Protein AF-A0A3A9F180-F1 (afdb_monomer)

Mean predicted aligned error: 8.21 Å

pLDDT: mean 70.49, std 15.92, range [32.78, 87.5]

Foldseek 3Di:
DDDPVQVVPFDDDQLVPDDPVCSQVNVLSLLLVCVVVVHCSDALVSRDPVRSVSNQVVQVVVQHGRNNHGND

Sequence (72 aa):
MKNIYIKLVIAGRDIATIPARDIVGVAAGVIIKGAGNGEGYITIGDVPEKHRAAVIAALEADGYDEHGEPIE

Secondary structure (DSSP, 8-state):
--SSGGGTSSSS--GGGS-TTTHHHHHHHHHHHHHHHT--S--TTTS-HHHHHHHHHHHHHTTB-TTS-B--

Structure (mmCIF, N/CA/C/O backbone):
data_AF-A0A3A9F180-F1
#
_entry.id   AF-A0A3A9F180-F1
#
loop_
_atom_site.group_PDB
_atom_site.id
_atom_site.type_symbol
_atom_site.label_atom_id
_atom_site.label_alt_id
_atom_site.label_comp_id
_atom_site.label_asym_id
_atom_site.label_entity_id
_atom_site.label_seq_id
_atom_site.pdbx_PDB_ins_code
_atom_site.Cartn_x
_atom_site.Cartn_y
_atom_site.Cartn_z
_atom_site.occupancy
_atom_site.B_iso_or_equiv
_atom_site.auth_seq_id
_atom_site.auth_comp_id
_atom_site.auth_asym_id
_atom_site.auth_atom_id
_atom_site.pdbx_PDB_model_num
ATOM 1 N N . MET A 1 1 ? -5.974 -20.956 5.638 1.00 34.31 1 MET A N 1
ATOM 2 C CA . MET A 1 1 ? -6.938 -20.247 4.769 1.00 34.31 1 MET A CA 1
ATOM 3 C C . MET A 1 1 ? -6.214 -19.052 4.178 1.00 34.31 1 MET A C 1
ATOM 5 O O . MET A 1 1 ? -6.030 -18.064 4.871 1.00 34.31 1 MET A O 1
ATOM 9 N N . LYS A 1 2 ? -5.657 -19.202 2.975 1.00 36.38 2 LYS A N 1
ATOM 10 C CA . LYS A 1 2 ? -4.768 -18.211 2.359 1.00 36.38 2 LYS A CA 1
ATOM 11 C C . LYS A 1 2 ? -5.488 -17.568 1.166 1.00 36.38 2 LYS A C 1
ATOM 13 O O . LYS A 1 2 ? -5.988 -18.277 0.302 1.00 36.38 2 LYS A O 1
ATOM 18 N N . ASN A 1 3 ? -5.495 -16.238 1.137 1.00 35.47 3 ASN A N 1
ATOM 19 C CA . ASN A 1 3 ? -5.446 -15.421 -0.085 1.00 35.47 3 ASN A CA 1
ATOM 20 C C . ASN A 1 3 ? -6.740 -15.087 -0.852 1.00 35.47 3 ASN A C 1
ATOM 22 O O . ASN A 1 3 ? -6.642 -14.570 -1.961 1.00 35.47 3 ASN A O 1
ATOM 26 N N . ILE A 1 4 ? -7.944 -15.277 -0.299 1.00 36.69 4 ILE A N 1
ATOM 27 C CA . ILE A 1 4 ? -9.173 -14.864 -1.019 1.00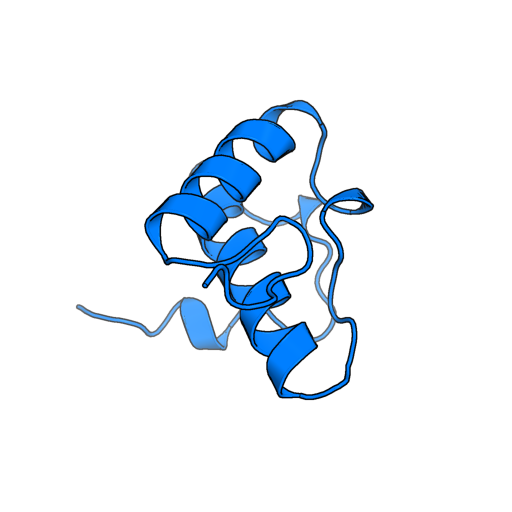 36.69 4 ILE A CA 1
ATOM 28 C C . ILE A 1 4 ? -9.459 -13.352 -0.884 1.00 36.69 4 ILE A C 1
ATOM 30 O O . ILE A 1 4 ? -10.048 -12.761 -1.785 1.00 36.69 4 ILE A O 1
ATOM 34 N N . TYR A 1 5 ? -8.955 -12.682 0.159 1.00 37.00 5 TYR A N 1
ATOM 35 C CA . TYR A 1 5 ? -9.170 -11.237 0.346 1.00 37.00 5 TYR A CA 1
ATOM 36 C C . TYR A 1 5 ? -8.379 -10.360 -0.639 1.00 37.00 5 TYR A C 1
ATOM 38 O O . TYR A 1 5 ? -8.869 -9.312 -1.039 1.00 37.00 5 TYR A O 1
ATOM 46 N N . ILE A 1 6 ? -7.217 -10.818 -1.120 1.00 38.94 6 ILE A N 1
ATOM 47 C CA . ILE A 1 6 ? -6.349 -10.067 -2.053 1.00 38.94 6 ILE A CA 1
ATOM 48 C C . ILE A 1 6 ? -7.014 -9.893 -3.431 1.00 38.94 6 ILE A C 1
ATOM 50 O O . ILE A 1 6 ? -6.772 -8.915 -4.132 1.00 38.94 6 ILE A O 1
ATOM 54 N N . LYS A 1 7 ? -7.905 -10.816 -3.818 1.00 32.78 7 LYS A N 1
ATOM 55 C CA . LYS A 1 7 ? -8.634 -10.742 -5.093 1.00 32.78 7 LYS A CA 1
ATOM 56 C C . LYS A 1 7 ? -9.826 -9.780 -5.063 1.00 32.78 7 LYS A C 1
ATOM 58 O O . LYS A 1 7 ? -10.308 -9.421 -6.130 1.00 32.78 7 LYS A O 1
ATOM 63 N N . LEU A 1 8 ? -10.316 -9.388 -3.881 1.00 38.81 8 LEU A N 1
ATOM 64 C CA . LEU A 1 8 ? -11.559 -8.618 -3.757 1.00 38.81 8 LEU A CA 1
ATOM 65 C C . LEU A 1 8 ? -11.355 -7.094 -3.741 1.00 38.81 8 LEU A C 1
ATOM 67 O O . LEU A 1 8 ? -12.334 -6.366 -3.879 1.00 38.81 8 LEU A O 1
ATOM 71 N N . VAL A 1 9 ? -10.127 -6.600 -3.549 1.00 44.16 9 VAL A N 1
ATOM 72 C CA . VAL A 1 9 ? -9.898 -5.195 -3.161 1.00 44.16 9 VAL A CA 1
ATOM 73 C C . VAL A 1 9 ? -9.133 -4.387 -4.204 1.00 44.16 9 VAL A C 1
ATOM 75 O O . VAL A 1 9 ? -8.377 -3.512 -3.833 1.00 44.16 9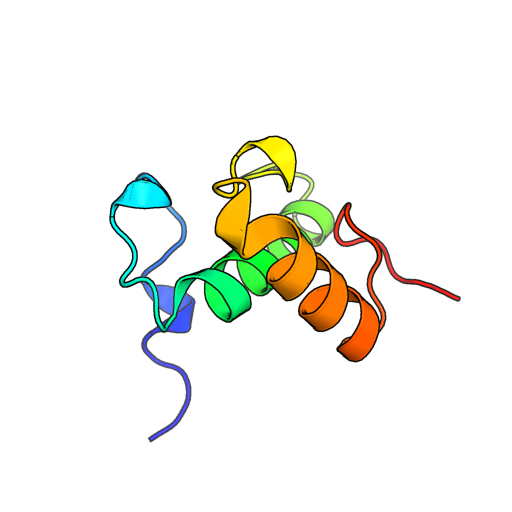 VAL A O 1
ATOM 78 N N . ILE A 1 10 ? -9.303 -4.627 -5.507 1.00 51.25 10 ILE A N 1
ATOM 79 C CA . ILE A 1 10 ? -8.937 -3.608 -6.512 1.00 51.25 10 ILE A CA 1
ATOM 80 C C . ILE A 1 10 ? -9.841 -3.743 -7.740 1.00 51.25 10 ILE A C 1
ATOM 82 O O . ILE A 1 10 ? -9.605 -4.594 -8.594 1.00 51.25 10 ILE A O 1
ATOM 86 N N . ALA A 1 11 ? -10.899 -2.926 -7.758 1.00 45.62 11 ALA A N 1
ATOM 87 C CA . ALA A 1 11 ? -11.649 -2.428 -8.920 1.00 45.62 11 ALA A CA 1
ATOM 88 C C . ALA A 1 11 ? -12.841 -1.591 -8.396 1.00 45.62 11 ALA A C 1
ATOM 90 O O . ALA A 1 11 ? -13.939 -2.111 -8.208 1.00 45.62 11 ALA A O 1
ATOM 91 N N . GLY A 1 12 ? -12.621 -0.305 -8.088 1.00 48.50 12 GLY A N 1
ATOM 92 C CA . GLY A 1 12 ? -13.712 0.659 -7.851 1.00 48.50 12 GLY A CA 1
ATOM 93 C C . GLY A 1 12 ? -14.224 0.851 -6.412 1.00 48.50 12 GLY A C 1
ATOM 94 O O . GLY A 1 12 ? -15.312 1.399 -6.244 1.00 48.50 12 GLY A O 1
ATOM 95 N N . ARG A 1 13 ? -13.485 0.437 -5.369 1.00 53.00 13 ARG A N 1
ATOM 96 C CA . ARG A 1 13 ? -13.784 0.808 -3.968 1.00 53.00 13 ARG A CA 1
ATOM 97 C C . ARG A 1 13 ? -12.726 1.750 -3.411 1.00 53.00 13 ARG A C 1
ATOM 99 O O . ARG A 1 13 ? -11.540 1.486 -3.559 1.00 53.00 13 ARG A O 1
ATOM 106 N N . ASP A 1 14 ? -13.184 2.802 -2.739 1.00 62.69 14 ASP A N 1
ATOM 107 C CA . ASP A 1 14 ? -12.342 3.759 -2.021 1.00 62.69 14 ASP A CA 1
ATOM 108 C C . ASP A 1 14 ? -11.590 3.057 -0.873 1.00 62.69 14 ASP A C 1
ATOM 110 O O . ASP A 1 14 ? -12.180 2.271 -0.119 1.00 62.69 14 ASP A O 1
ATOM 114 N N . ILE A 1 15 ? -10.294 3.345 -0.727 1.00 64.44 15 ILE A N 1
ATOM 115 C CA . ILE A 1 15 ? -9.429 2.845 0.350 1.00 64.44 15 ILE A CA 1
ATOM 116 C C . ILE A 1 15 ? -9.969 3.195 1.743 1.00 64.44 15 ILE A C 1
ATOM 118 O O . ILE A 1 15 ? -9.762 2.440 2.695 1.00 64.44 15 ILE A O 1
ATOM 122 N N . ALA A 1 16 ? -10.757 4.269 1.860 1.00 62.72 16 ALA A N 1
ATOM 123 C CA . ALA A 1 16 ? -11.472 4.636 3.079 1.00 62.72 16 ALA A CA 1
ATOM 124 C C . ALA A 1 16 ? -12.496 3.577 3.540 1.00 62.72 16 ALA A C 1
ATOM 126 O O . ALA A 1 16 ? -12.892 3.568 4.705 1.00 62.72 16 ALA A O 1
ATOM 127 N N . THR A 1 17 ? -12.920 2.668 2.653 1.00 67.00 17 THR A N 1
ATOM 128 C CA . THR A 1 17 ? -13.862 1.578 2.970 1.00 67.00 17 THR A CA 1
ATOM 129 C C . THR A 1 17 ? -13.187 0.320 3.522 1.00 67.00 17 THR A C 1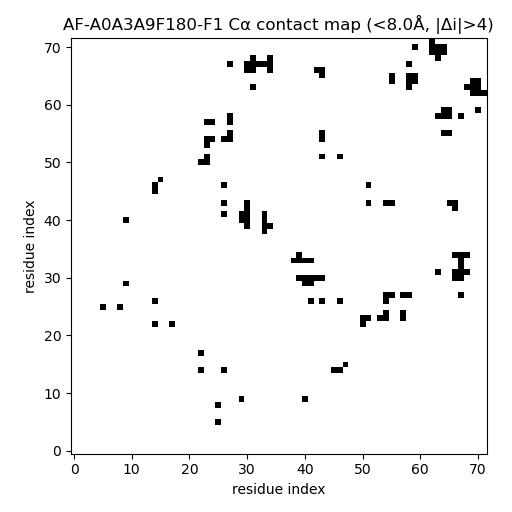
ATOM 131 O O . THR A 1 17 ? -13.875 -0.620 3.931 1.00 67.00 17 THR A O 1
ATOM 134 N N . ILE A 1 18 ? -11.851 0.283 3.550 1.00 67.62 18 ILE A N 1
ATOM 135 C CA . ILE A 1 18 ? -11.084 -0.853 4.063 1.00 67.62 18 ILE A CA 1
ATOM 136 C C . ILE A 1 18 ? -11.008 -0.769 5.595 1.00 67.62 18 ILE A C 1
ATOM 138 O O . ILE A 1 18 ? -10.699 0.294 6.141 1.00 67.62 18 ILE A O 1
ATOM 142 N N . PRO A 1 19 ? -11.242 -1.877 6.325 1.00 69.00 19 PRO A N 1
ATOM 143 C CA . PRO A 1 19 ? -11.004 -1.919 7.761 1.00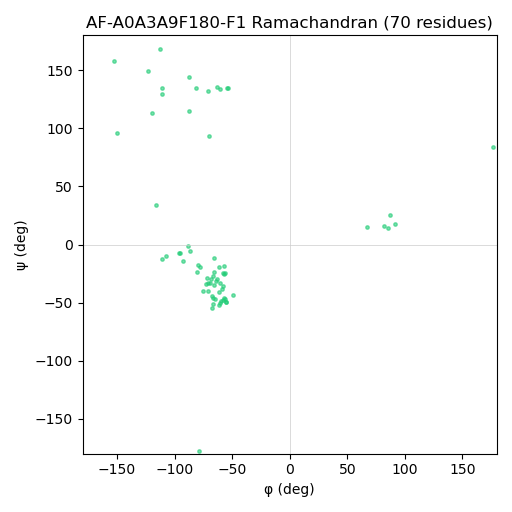 69.00 19 PRO A CA 1
ATOM 144 C C . PRO A 1 19 ? -9.573 -1.487 8.098 1.00 69.00 19 PRO A C 1
ATOM 146 O O . PRO A 1 19 ? -8.613 -1.969 7.502 1.00 69.00 19 PRO A O 1
ATOM 149 N N . ALA A 1 20 ? -9.411 -0.632 9.110 1.00 67.81 20 ALA A N 1
ATOM 150 C CA . ALA A 1 20 ? -8.107 -0.067 9.476 1.00 67.81 20 ALA A CA 1
ATOM 151 C C . ALA A 1 20 ? -7.025 -1.122 9.786 1.00 67.81 20 ALA A C 1
ATOM 153 O O . ALA A 1 20 ? -5.839 -0.835 9.657 1.00 67.81 20 ALA A O 1
ATOM 154 N N . ARG A 1 21 ? -7.421 -2.340 10.184 1.00 72.12 21 ARG A N 1
ATOM 155 C CA . ARG A 1 21 ? -6.496 -3.458 10.422 1.00 72.12 21 ARG A CA 1
ATOM 156 C C . ARG A 1 21 ? -5.847 -3.980 9.136 1.00 72.12 21 ARG A C 1
ATOM 158 O O . ARG A 1 21 ? -4.725 -4.465 9.186 1.00 72.12 21 ARG A O 1
ATOM 165 N N . ASP A 1 22 ? -6.544 -3.873 8.011 1.00 73.88 22 ASP A N 1
ATOM 166 C CA . ASP A 1 22 ? -6.151 -4.495 6.746 1.00 73.88 22 ASP A CA 1
ATOM 167 C C . ASP A 1 22 ? -5.638 -3.458 5.724 1.00 73.88 22 ASP A C 1
ATOM 169 O O . ASP A 1 22 ? -5.063 -3.827 4.702 1.00 73.88 22 ASP A O 1
ATOM 173 N N . ILE A 1 23 ? -5.790 -2.157 6.012 1.00 75.88 23 ILE A N 1
ATOM 174 C CA . ILE A 1 23 ? -5.438 -1.055 5.101 1.00 75.88 23 ILE A CA 1
ATOM 175 C C . ILE A 1 23 ? -3.965 -1.063 4.682 1.00 75.88 23 ILE A C 1
ATOM 177 O O . ILE A 1 23 ? -3.667 -0.766 3.532 1.00 75.88 23 ILE A O 1
ATOM 181 N N . VAL A 1 24 ? -3.057 -1.448 5.586 1.00 78.06 24 VAL A N 1
ATOM 182 C CA . VAL A 1 24 ? -1.610 -1.422 5.336 1.00 78.06 24 VAL A CA 1
ATOM 183 C C . VAL A 1 24 ? -1.221 -2.444 4.269 1.00 78.06 24 VAL A C 1
ATOM 185 O O . VAL A 1 24 ? -0.652 -2.087 3.241 1.00 78.06 24 VAL A O 1
ATOM 188 N N . GLY A 1 25 ? -1.591 -3.708 4.486 1.00 79.25 25 GLY A N 1
ATOM 189 C CA . GLY A 1 25 ? -1.264 -4.791 3.558 1.00 79.25 25 GLY A CA 1
ATOM 190 C C . GLY A 1 25 ? -2.018 -4.688 2.235 1.00 79.25 25 GLY A C 1
ATOM 191 O O . GLY A 1 25 ? -1.469 -5.034 1.191 1.00 79.25 25 GLY A O 1
ATOM 192 N N . VAL A 1 26 ? -3.259 -4.181 2.251 1.00 77.88 26 VAL A N 1
ATOM 193 C CA . VAL A 1 26 ? -3.979 -3.936 0.999 1.00 77.88 26 VAL A CA 1
ATOM 194 C C . VAL A 1 26 ? -3.299 -2.829 0.204 1.00 77.88 26 VAL A C 1
ATOM 196 O O . VAL A 1 26 ? -2.989 -3.065 -0.958 1.00 77.88 26 VAL A O 1
ATOM 199 N N . ALA A 1 27 ? -3.030 -1.668 0.808 1.00 77.75 27 ALA A N 1
ATOM 200 C CA . ALA A 1 27 ? -2.438 -0.537 0.100 1.00 77.75 27 ALA A CA 1
ATOM 201 C C . ALA A 1 27 ? -1.084 -0.887 -0.531 1.00 77.75 27 ALA A C 1
ATOM 203 O O . ALA A 1 27 ? -0.905 -0.647 -1.722 1.00 77.75 27 ALA A O 1
ATOM 204 N N . ALA A 1 28 ? -0.187 -1.528 0.227 1.00 80.25 28 ALA A N 1
ATOM 205 C CA . ALA A 1 28 ? 1.102 -1.986 -0.291 1.00 80.25 28 ALA A CA 1
ATOM 206 C C . ALA A 1 28 ? 0.922 -2.921 -1.503 1.00 80.25 28 ALA A C 1
ATOM 208 O O . ALA A 1 28 ? 1.509 -2.704 -2.560 1.00 80.25 28 ALA A O 1
ATOM 209 N N . GLY A 1 29 ? 0.019 -3.902 -1.401 1.00 79.31 29 GLY A N 1
ATOM 210 C CA . GLY A 1 29 ? -0.262 -4.829 -2.498 1.00 79.31 29 GLY A CA 1
ATOM 211 C C . GLY A 1 29 ? -0.891 -4.171 -3.734 1.00 79.31 29 GLY A C 1
ATOM 212 O O . GLY A 1 29 ? -0.609 -4.595 -4.856 1.00 79.31 29 GLY A O 1
ATOM 213 N N . VAL A 1 30 ? -1.737 -3.147 -3.558 1.00 77.88 30 VAL A N 1
ATOM 214 C CA . VAL A 1 30 ? -2.315 -2.379 -4.677 1.00 77.88 30 VAL A CA 1
ATOM 215 C C . VAL A 1 30 ? -1.241 -1.569 -5.390 1.00 77.88 30 VAL A C 1
ATOM 217 O O . VAL A 1 30 ? -1.217 -1.578 -6.618 1.00 77.88 30 VAL A O 1
ATOM 220 N N . ILE A 1 31 ? -0.362 -0.910 -4.634 1.00 76.75 31 ILE A N 1
ATOM 221 C CA . ILE A 1 31 ? 0.720 -0.076 -5.164 1.00 76.75 31 ILE A CA 1
ATOM 222 C C . ILE A 1 31 ? 1.680 -0.933 -6.004 1.00 76.75 31 ILE A C 1
ATOM 224 O O . ILE A 1 31 ? 1.846 -0.661 -7.191 1.00 76.75 31 ILE A O 1
ATOM 228 N N . ILE A 1 32 ? 2.175 -2.051 -5.456 1.00 79.12 32 ILE A N 1
ATOM 229 C CA . ILE A 1 32 ? 3.054 -2.997 -6.175 1.00 79.12 32 ILE A CA 1
ATOM 230 C C . ILE A 1 32 ? 2.387 -3.515 -7.460 1.00 79.12 32 ILE A C 1
ATOM 232 O O . ILE A 1 32 ? 2.990 -3.568 -8.532 1.00 79.12 32 ILE A O 1
ATOM 236 N N . LYS A 1 33 ? 1.111 -3.912 -7.376 1.00 75.62 33 LYS A N 1
ATOM 237 C CA . LYS A 1 33 ? 0.390 -4.462 -8.531 1.00 75.62 33 LYS A CA 1
ATOM 238 C C . LYS A 1 33 ? 0.075 -3.404 -9.591 1.00 75.62 33 LYS A C 1
ATOM 240 O O . LYS A 1 33 ? 0.040 -3.736 -10.773 1.00 75.62 33 LYS A O 1
ATOM 245 N N . GLY A 1 34 ? -0.180 -2.164 -9.178 1.00 72.12 34 GLY A N 1
ATOM 246 C CA . GLY A 1 34 ? -0.396 -1.038 -10.081 1.00 72.12 34 GLY A CA 1
ATOM 247 C C . GLY A 1 34 ? 0.853 -0.711 -10.892 1.00 72.12 34 GLY A C 1
ATOM 248 O O . GLY A 1 34 ? 0.773 -0.644 -12.119 1.00 72.12 34 GLY A O 1
ATOM 249 N N . ALA A 1 35 ? 2.009 -0.640 -10.225 1.00 69.19 35 ALA A N 1
ATOM 250 C CA . ALA A 1 35 ? 3.307 -0.477 -10.876 1.00 69.19 35 ALA A CA 1
ATOM 251 C C . ALA A 1 35 ? 3.556 -1.584 -11.920 1.00 69.19 35 ALA A C 1
ATOM 253 O O . ALA A 1 35 ? 3.797 -1.299 -13.092 1.00 69.19 35 ALA A O 1
ATOM 254 N N . GLY A 1 36 ? 3.355 -2.855 -11.546 1.00 68.00 36 GLY A N 1
ATOM 255 C CA . GLY A 1 36 ? 3.554 -3.997 -12.450 1.00 68.00 36 GLY A CA 1
ATOM 256 C C . GLY A 1 36 ? 2.596 -4.073 -13.651 1.00 68.00 36 GLY A C 1
ATOM 257 O O . GLY A 1 36 ? 2.933 -4.687 -14.663 1.00 68.00 36 GLY A O 1
ATOM 258 N N . ASN A 1 37 ? 1.414 -3.454 -13.565 1.00 67.38 37 ASN A N 1
ATOM 259 C CA . ASN A 1 37 ? 0.428 -3.415 -14.650 1.00 67.38 37 ASN A CA 1
ATOM 260 C C . ASN A 1 37 ? 0.516 -2.138 -15.510 1.00 67.38 37 ASN A C 1
ATOM 262 O O . ASN A 1 37 ? -0.195 -2.044 -16.510 1.00 67.38 37 ASN A O 1
ATOM 266 N N . GLY A 1 38 ? 1.336 -1.151 -15.125 1.00 58.50 38 GLY A N 1
ATOM 267 C CA . GLY A 1 38 ? 1.354 0.178 -15.750 1.00 58.50 38 GLY A CA 1
ATOM 268 C C . GLY A 1 38 ? 0.071 0.992 -15.519 1.00 58.50 38 GLY A C 1
ATOM 269 O O . GLY A 1 38 ? -0.162 1.983 -16.209 1.00 58.50 38 GLY A O 1
ATOM 270 N N . GLU A 1 39 ? -0.771 0.582 -14.566 1.00 59.84 39 GLU A N 1
ATOM 271 C CA . GLU A 1 39 ? -2.021 1.250 -14.198 1.00 59.84 39 GLU A CA 1
ATOM 272 C C . GLU A 1 39 ? -1.950 1.682 -12.729 1.00 59.84 39 GLU A C 1
ATOM 274 O O . GLU A 1 39 ? -1.942 0.855 -11.818 1.00 59.84 39 GLU A O 1
ATOM 279 N N . GLY A 1 40 ? -1.928 2.992 -12.478 1.00 57.44 40 GLY A N 1
ATOM 280 C CA . GLY A 1 40 ? -1.989 3.533 -11.121 1.00 57.44 40 GLY A CA 1
ATOM 281 C C . GLY A 1 40 ? -3.376 3.331 -10.511 1.00 57.44 40 GLY A C 1
ATOM 282 O O . GLY A 1 40 ? -4.262 4.158 -10.711 1.00 57.44 40 GLY A O 1
ATOM 283 N N . TYR A 1 41 ? -3.578 2.231 -9.778 1.00 65.25 41 TYR A N 1
ATOM 284 C CA . TYR A 1 41 ? -4.846 1.968 -9.085 1.00 65.25 41 TYR A CA 1
ATOM 285 C C . TYR A 1 41 ? -5.016 2.834 -7.828 1.00 65.25 41 TYR A C 1
ATOM 287 O O . TYR A 1 41 ? -6.123 3.307 -7.583 1.00 65.25 41 TYR A O 1
ATOM 295 N N . ILE A 1 42 ? -3.937 3.028 -7.057 1.00 68.88 42 ILE A N 1
ATOM 296 C CA . ILE A 1 42 ? -3.785 4.012 -5.969 1.00 68.88 42 ILE A CA 1
ATOM 297 C C . ILE A 1 42 ? -2.297 4.382 -5.836 1.00 68.88 42 ILE A C 1
ATOM 299 O O . ILE A 1 42 ? -1.428 3.586 -6.192 1.00 68.88 42 ILE A O 1
ATOM 303 N N . THR A 1 43 ? -2.008 5.540 -5.255 1.00 77.12 43 THR A N 1
ATOM 304 C CA . THR A 1 43 ? -0.671 5.983 -4.833 1.00 77.12 43 THR A CA 1
ATOM 305 C C . THR A 1 43 ? -0.587 6.077 -3.308 1.00 77.12 43 THR A C 1
ATOM 307 O O . THR A 1 43 ? -1.606 6.082 -2.613 1.00 77.12 43 THR A O 1
ATOM 310 N N . ILE A 1 44 ? 0.621 6.230 -2.752 1.00 81.44 44 ILE A N 1
ATOM 311 C CA . ILE A 1 44 ? 0.791 6.506 -1.314 1.00 81.44 44 ILE A CA 1
ATOM 312 C C . ILE A 1 44 ? 0.055 7.785 -0.864 1.00 81.44 44 ILE A C 1
ATOM 314 O O . ILE A 1 44 ? -0.353 7.901 0.294 1.00 81.44 44 ILE A O 1
ATOM 318 N N . GLY A 1 45 ? -0.184 8.727 -1.784 1.00 79.00 45 GLY A N 1
ATOM 319 C CA . GLY A 1 45 ? -0.976 9.933 -1.541 1.00 79.00 45 GLY A CA 1
ATOM 320 C C . GLY A 1 45 ? -2.445 9.641 -1.218 1.00 79.00 45 GLY A C 1
ATOM 321 O O . GLY A 1 45 ? -3.035 10.347 -0.398 1.00 79.00 45 GLY A O 1
ATOM 322 N N . ASP A 1 46 ? -3.004 8.568 -1.778 1.00 78.12 46 ASP A N 1
ATOM 323 C CA . ASP A 1 46 ? -4.389 8.139 -1.545 1.00 78.12 46 ASP A CA 1
ATOM 324 C C . ASP A 1 46 ? -4.556 7.420 -0.197 1.00 78.12 46 ASP A C 1
ATOM 326 O O . ASP A 1 46 ? -5.655 7.333 0.351 1.00 78.12 46 ASP A O 1
ATOM 330 N N . VAL A 1 47 ? -3.459 6.930 0.387 1.00 79.56 47 VAL A N 1
ATOM 331 C CA . VAL A 1 47 ? -3.469 6.302 1.710 1.00 79.56 47 VAL A CA 1
ATOM 332 C C . VAL A 1 47 ? -3.691 7.375 2.787 1.00 79.56 47 VAL A C 1
ATOM 334 O O . VAL A 1 47 ? -2.982 8.389 2.802 1.00 79.56 47 VAL A O 1
ATOM 337 N N . PRO A 1 48 ? -4.613 7.161 3.749 1.00 80.38 48 PRO A N 1
ATOM 338 C CA . PRO A 1 48 ? -4.790 8.068 4.879 1.00 80.38 48 PRO A CA 1
ATOM 339 C C . PRO A 1 48 ? -3.478 8.293 5.636 1.00 80.38 48 PRO A C 1
ATOM 341 O O . PRO A 1 48 ? -2.787 7.331 5.968 1.00 80.38 48 PRO A O 1
ATOM 344 N N . GLU A 1 49 ? -3.169 9.547 5.974 1.00 85.56 49 GL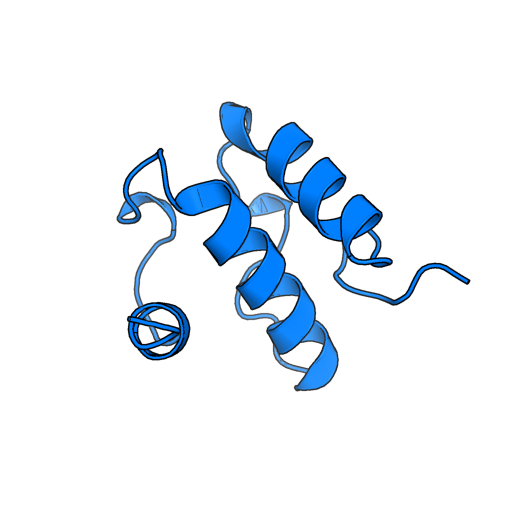U A N 1
ATOM 345 C CA . GLU A 1 49 ? -1.870 9.956 6.538 1.00 85.56 49 GLU A CA 1
ATOM 346 C C . GLU A 1 49 ? -1.412 9.088 7.720 1.00 85.56 49 GLU A C 1
ATOM 348 O O . GLU A 1 49 ? -0.283 8.601 7.735 1.00 85.56 49 GLU A O 1
ATOM 353 N N . LYS A 1 50 ? -2.330 8.772 8.643 1.00 85.44 50 LYS A N 1
ATOM 354 C CA . LYS A 1 50 ? -2.084 7.902 9.809 1.00 85.44 50 LYS A CA 1
ATOM 355 C C . LYS A 1 50 ? -1.575 6.487 9.476 1.00 85.44 50 LYS A C 1
ATOM 357 O O . LYS A 1 50 ? -1.083 5.802 10.366 1.00 85.44 50 LYS A O 1
ATOM 362 N N . HIS A 1 51 ? -1.745 6.023 8.238 1.00 82.88 51 HIS A N 1
ATOM 363 C CA . HIS A 1 51 ? -1.340 4.696 7.772 1.00 82.88 51 HIS A CA 1
ATOM 364 C C . HIS A 1 51 ? -0.177 4.732 6.773 1.00 82.88 51 HIS A C 1
ATOM 366 O O . HIS A 1 51 ? 0.419 3.683 6.545 1.00 82.88 51 HIS A O 1
ATOM 372 N N . ARG A 1 52 ? 0.190 5.898 6.218 1.00 85.38 52 ARG A N 1
ATOM 373 C CA . ARG A 1 52 ? 1.233 6.015 5.180 1.00 85.38 52 ARG A CA 1
ATOM 374 C C . ARG A 1 52 ? 2.565 5.418 5.617 1.00 85.38 52 ARG A C 1
ATOM 376 O O . ARG A 1 52 ? 3.093 4.564 4.924 1.00 85.38 52 ARG A O 1
ATOM 383 N N . ALA A 1 53 ? 3.046 5.786 6.804 1.00 87.50 53 ALA A N 1
ATOM 384 C CA . ALA A 1 53 ? 4.310 5.267 7.332 1.00 87.50 53 ALA A CA 1
ATOM 385 C C . ALA A 1 53 ? 4.313 3.733 7.465 1.00 87.50 53 ALA A C 1
ATOM 387 O O . ALA A 1 53 ? 5.312 3.086 7.177 1.00 87.50 53 ALA A O 1
ATOM 388 N N . ALA A 1 54 ? 3.183 3.141 7.863 1.00 86.94 54 ALA A N 1
ATOM 389 C CA . ALA A 1 54 ? 3.064 1.691 7.971 1.00 86.94 54 ALA A CA 1
ATOM 390 C C . ALA A 1 54 ? 2.993 1.007 6.594 1.00 86.94 54 ALA A C 1
ATOM 392 O O . ALA A 1 54 ? 3.506 -0.097 6.449 1.00 86.94 54 ALA A O 1
ATOM 393 N N . VAL A 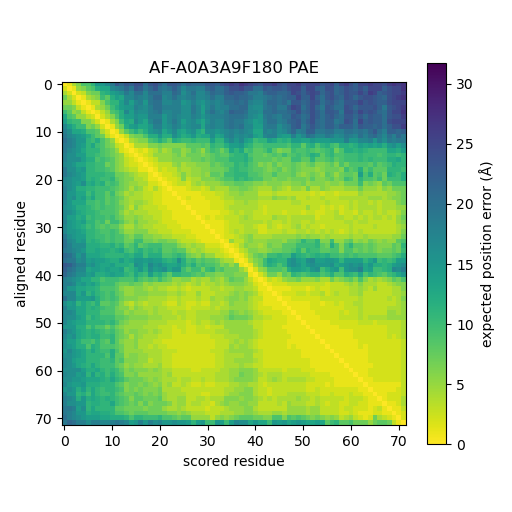1 55 ? 2.378 1.650 5.593 1.00 84.62 55 VAL A N 1
ATOM 394 C CA . VAL A 1 55 ? 2.370 1.168 4.200 1.00 84.62 55 VAL A CA 1
ATOM 395 C C . VAL A 1 55 ? 3.768 1.217 3.598 1.00 84.62 55 VAL A C 1
ATOM 397 O O . VAL A 1 55 ? 4.187 0.221 3.026 1.00 84.62 55 VAL A O 1
ATOM 400 N N . ILE A 1 56 ? 4.500 2.319 3.781 1.00 85.69 56 ILE A N 1
ATOM 401 C CA . ILE A 1 56 ? 5.889 2.452 3.316 1.00 85.69 56 ILE A CA 1
ATOM 402 C C . ILE A 1 56 ? 6.764 1.376 3.961 1.00 85.69 56 ILE A C 1
ATOM 404 O O . ILE A 1 56 ? 7.422 0.631 3.253 1.00 85.69 56 ILE A O 1
ATOM 408 N N . ALA A 1 57 ? 6.682 1.196 5.282 1.00 85.88 57 ALA A N 1
ATOM 409 C CA . ALA A 1 57 ? 7.442 0.148 5.964 1.00 85.88 57 ALA A CA 1
ATOM 410 C C . ALA A 1 57 ? 7.096 -1.271 5.468 1.00 85.88 57 ALA A C 1
ATOM 412 O O . ALA A 1 57 ? 7.958 -2.145 5.450 1.00 85.88 57 ALA A O 1
ATOM 413 N N . ALA A 1 58 ? 5.838 -1.519 5.083 1.00 85.25 58 ALA A N 1
ATOM 414 C CA . ALA A 1 58 ? 5.435 -2.794 4.493 1.00 85.25 58 ALA A CA 1
ATOM 415 C C . ALA A 1 58 ? 5.991 -2.976 3.071 1.00 85.25 58 ALA A C 1
ATOM 417 O O . ALA A 1 58 ? 6.441 -4.069 2.747 1.00 85.25 58 ALA A O 1
ATOM 418 N N . LEU A 1 59 ? 5.994 -1.915 2.255 1.00 84.06 59 LEU A N 1
ATOM 419 C CA . LEU A 1 59 ? 6.613 -1.909 0.926 1.00 84.06 59 LEU A CA 1
ATOM 420 C C . LEU A 1 59 ? 8.116 -2.190 1.031 1.00 84.06 59 LEU A C 1
ATOM 422 O O . LEU A 1 59 ? 8.602 -3.128 0.406 1.00 84.06 59 LEU A O 1
ATOM 426 N N . GLU A 1 60 ? 8.822 -1.468 1.902 1.00 87.25 60 GLU A N 1
ATOM 427 C CA . GLU A 1 60 ? 10.263 -1.632 2.117 1.00 87.25 60 GLU A CA 1
ATOM 428 C C . GLU A 1 60 ? 10.610 -3.040 2.615 1.00 87.25 60 GLU A C 1
ATOM 430 O O . GLU A 1 60 ? 11.578 -3.643 2.156 1.00 87.25 60 GLU A O 1
ATOM 435 N N . ALA A 1 61 ? 9.803 -3.601 3.524 1.00 84.19 61 ALA A N 1
ATOM 436 C CA . ALA A 1 61 ? 9.985 -4.969 4.013 1.00 84.19 61 ALA A CA 1
ATOM 437 C C . ALA A 1 61 ? 9.820 -6.027 2.908 1.00 84.19 61 ALA A C 1
ATOM 439 O O . ALA A 1 61 ? 10.452 -7.083 2.977 1.00 84.19 61 ALA A O 1
ATOM 440 N N . ASP A 1 62 ? 8.999 -5.734 1.899 1.00 81.31 62 ASP A N 1
ATOM 441 C CA . ASP A 1 62 ? 8.795 -6.571 0.718 1.00 81.31 62 ASP A CA 1
ATOM 442 C C . ASP A 1 62 ? 9.794 -6.250 -0.418 1.00 81.31 62 ASP A C 1
ATOM 444 O O . ASP A 1 62 ? 9.785 -6.935 -1.443 1.00 81.31 62 ASP A O 1
ATOM 448 N N . GLY A 1 63 ? 10.684 -5.264 -0.231 1.00 85.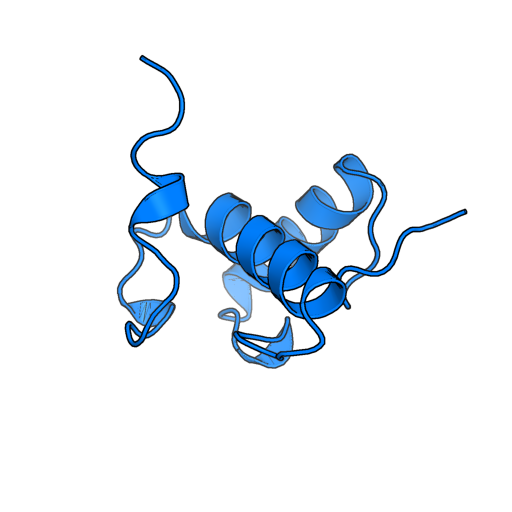06 63 GLY A N 1
ATOM 449 C CA . GLY A 1 63 ? 11.717 -4.864 -1.193 1.00 85.06 63 GLY A CA 1
ATOM 450 C C . GLY A 1 63 ? 11.265 -3.834 -2.231 1.00 85.06 63 GLY A C 1
ATOM 451 O O . GLY A 1 63 ? 11.829 -3.802 -3.322 1.00 85.06 63 GLY A O 1
ATOM 452 N N . TYR A 1 64 ? 10.255 -3.020 -1.918 1.00 85.69 64 TYR A N 1
ATOM 453 C CA . TYR A 1 64 ? 9.705 -1.988 -2.801 1.00 85.69 64 TYR A CA 1
ATOM 454 C C . TYR A 1 6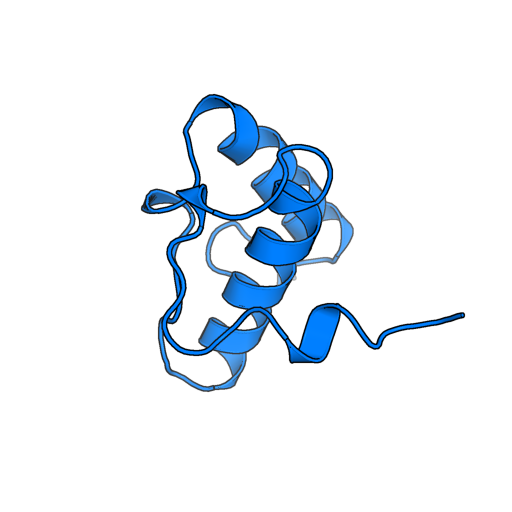4 ? 9.744 -0.596 -2.161 1.00 85.69 64 TYR A C 1
ATOM 456 O O . TYR A 1 64 ? 9.615 -0.462 -0.945 1.00 85.69 64 TYR A O 1
ATOM 464 N N . ASP A 1 65 ? 9.894 0.444 -2.976 1.00 87.00 65 ASP A N 1
ATOM 465 C CA . ASP A 1 65 ? 9.820 1.838 -2.547 1.00 87.00 65 ASP A CA 1
ATOM 466 C C . ASP A 1 65 ? 8.362 2.312 -2.377 1.00 87.00 65 ASP A C 1
ATOM 468 O O . ASP A 1 65 ? 7.401 1.560 -2.563 1.00 87.00 65 ASP A O 1
ATOM 472 N N . GLU A 1 66 ? 8.169 3.586 -2.027 1.00 80.56 66 GLU A N 1
ATOM 473 C CA . GLU A 1 66 ? 6.837 4.183 -1.843 1.00 80.56 66 GLU A CA 1
ATOM 474 C C . GLU A 1 66 ? 5.987 4.268 -3.126 1.00 80.56 66 GLU A C 1
ATOM 476 O O . GLU A 1 66 ? 4.781 4.535 -3.060 1.00 80.56 66 GLU A O 1
ATOM 481 N N . HIS A 1 67 ? 6.597 4.032 -4.288 1.00 81.19 67 HIS A N 1
ATOM 482 C CA . HIS A 1 67 ? 5.947 3.971 -5.592 1.00 81.19 67 HIS A CA 1
ATOM 483 C C . HIS A 1 67 ? 5.617 2.534 -6.016 1.00 81.19 67 HIS A C 1
ATOM 485 O O . HIS A 1 67 ? 4.874 2.346 -6.980 1.00 81.19 67 HIS A O 1
ATOM 491 N N . GLY A 1 68 ? 6.078 1.528 -5.266 1.00 79.06 68 GLY A N 1
ATOM 492 C CA . GLY A 1 68 ? 5.928 0.121 -5.626 1.00 79.06 68 GLY A CA 1
ATOM 493 C C . GLY A 1 68 ? 6.981 -0.361 -6.617 1.00 79.06 68 GLY A C 1
ATOM 494 O O . GLY A 1 68 ? 6.786 -1.417 -7.219 1.00 79.06 68 GLY A O 1
ATOM 495 N N . GLU A 1 69 ? 8.070 0.387 -6.791 1.00 82.75 69 GLU A N 1
ATOM 496 C CA . GLU A 1 69 ? 9.219 -0.004 -7.603 1.00 82.75 69 GLU A CA 1
ATOM 497 C C . GLU A 1 69 ? 10.206 -0.820 -6.750 1.00 82.75 69 GLU A C 1
ATOM 499 O O . GLU A 1 69 ? 10.360 -0.537 -5.561 1.00 82.75 69 GLU A O 1
ATOM 504 N N . PRO A 1 70 ? 10.880 -1.843 -7.303 1.00 85.38 70 PRO A N 1
ATOM 505 C CA . PRO A 1 70 ? 11.872 -2.616 -6.559 1.00 85.38 70 PRO A CA 1
ATOM 506 C C . PRO A 1 70 ? 13.037 -1.747 -6.058 1.00 85.38 70 PRO A C 1
ATOM 508 O O . PRO A 1 70 ? 13.618 -0.982 -6.827 1.00 85.38 70 PRO A O 1
ATOM 511 N N . ILE A 1 71 ? 13.417 -1.915 -4.791 1.00 83.88 71 ILE A N 1
ATOM 512 C CA . ILE A 1 71 ? 14.626 -1.320 -4.208 1.00 83.88 71 ILE A CA 1
ATOM 513 C C . ILE A 1 71 ? 15.780 -2.298 -4.465 1.00 83.88 71 ILE A C 1
ATOM 515 O O . ILE A 1 71 ? 15.744 -3.427 -3.973 1.00 83.88 71 ILE A O 1
ATOM 519 N N . GLU A 1 72 ? 16.770 -1.895 -5.266 1.00 72.56 72 GLU A N 1
ATOM 520 C CA . GLU A 1 72 ? 18.011 -2.667 -5.484 1.00 72.56 72 GLU A CA 1
ATOM 521 C C . GLU A 1 72 ? 18.876 -2.805 -4.219 1.00 72.56 72 GLU A C 1
ATOM 523 O O . GLU A 1 72 ? 18.979 -1.829 -3.438 1.00 72.56 72 GLU A O 1
#

Radius of gyration: 11.4 Å; Cα contacts (8 Å, |Δi|>4): 74; chains: 1; bounding box: 32×30×26 Å

Solvent-accessible surface area (backbone atoms only — not comparable to full-atom values): 4426 Å² total; per-residue (Å²): 141,84,73,70,69,75,75,72,75,80,84,93,72,64,72,87,76,45,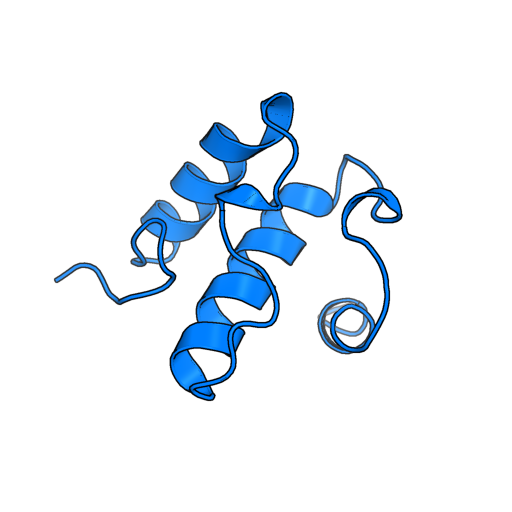56,81,89,51,41,37,67,49,50,34,52,42,22,34,51,13,52,77,67,78,43,83,77,52,56,60,83,72,43,59,73,96,45,35,70,58,21,40,54,52,21,47,75,74,40,20,42,74,70,30,46,77,59,131